Protein AF-A0A257LPZ4-F1 (afdb_monomer_lite)

Foldseek 3Di:
DDDDPVCVVVLCVQAVPDWDWDADPVGDIDIDRYDDDDWDQDPVRDTDDDPVNCVVQVPDDDWDWDDDPPDIDIHRPVVVVVVVVVVVPDDDPPVVVPPDD

Sequence (101 aa):
MTVPVRHRDALSSLCNNQLTLTKHSAGCLLVYLGSAVDVEIDSAARVLVPPELRAFAKLDKELCLVGMGSRLELWDAEQHQAQEQATLVSAMPDVVQNFVL

Secondary structure (DSSP, 8-state):
-PPPHHHHHHHHHHHTT-EEEEE-TTSPEEEEES-----PBPTTS-B---HHHHHHTT--S-EEEEEETTEEEEEEHHHHHHHHHHHHHSPPPHHHHT---

Structure (mmCIF, N/CA/C/O backbone):
data_AF-A0A257LPZ4-F1
#
_entry.id   AF-A0A257LPZ4-F1
#
loop_
_atom_site.group_PDB
_atom_site.id
_atom_site.type_symbol
_atom_site.label_atom_id
_atom_site.label_alt_id
_atom_site.label_comp_id
_atom_site.label_asym_id
_atom_site.label_entity_id
_atom_site.label_seq_id
_atom_site.pdbx_PDB_ins_code
_atom_site.Cartn_x
_atom_site.Cartn_y
_atom_site.Cartn_z
_atom_site.occupancy
_atom_site.B_iso_or_equiv
_atom_site.auth_seq_id
_atom_site.auth_comp_id
_atom_site.auth_asym_id
_atom_site.auth_atom_id
_atom_site.pdbx_PDB_model_num
ATOM 1 N N . MET A 1 1 ? 11.683 -15.162 -20.436 1.00 46.94 1 MET A N 1
ATOM 2 C CA . MET A 1 1 ? 12.662 -14.065 -20.268 1.00 46.94 1 MET A CA 1
ATOM 3 C C . MET A 1 1 ? 13.366 -14.301 -18.937 1.00 46.94 1 MET A C 1
ATOM 5 O O . MET A 1 1 ? 12.669 -14.498 -17.952 1.00 46.94 1 MET A O 1
ATOM 9 N N . THR A 1 2 ? 14.696 -14.403 -18.906 1.00 47.06 2 THR A N 1
ATOM 10 C CA . THR A 1 2 ? 15.437 -14.840 -17.707 1.00 47.06 2 THR A CA 1
ATOM 11 C C . THR A 1 2 ? 16.035 -13.634 -16.995 1.00 47.06 2 THR A C 1
ATOM 13 O O . THR A 1 2 ? 16.785 -12.872 -17.600 1.00 47.06 2 THR A O 1
ATOM 16 N N . VAL A 1 3 ? 15.713 -13.460 -15.713 1.00 57.12 3 VAL A N 1
ATOM 17 C CA . VAL A 1 3 ? 16.324 -12.426 -14.868 1.00 57.12 3 VAL A CA 1
ATOM 18 C C . VAL A 1 3 ? 17.822 -12.737 -14.692 1.00 57.12 3 VAL A C 1
ATOM 20 O O . VAL A 1 3 ? 18.156 -13.883 -14.372 1.00 57.12 3 VAL A O 1
ATOM 23 N N . PRO A 1 4 ? 18.737 -11.767 -14.898 1.00 58.62 4 PRO A N 1
ATOM 24 C CA . PRO A 1 4 ? 20.174 -11.981 -14.746 1.00 58.62 4 PRO A CA 1
ATOM 25 C C . PRO A 1 4 ? 20.534 -12.516 -13.355 1.00 58.62 4 PRO A C 1
ATOM 27 O O . PRO A 1 4 ? 20.117 -11.959 -12.341 1.00 58.62 4 PRO A O 1
ATOM 30 N N . VAL A 1 5 ? 21.369 -13.558 -13.310 1.00 60.56 5 VAL A N 1
ATOM 31 C CA . VAL A 1 5 ? 21.753 -14.275 -12.076 1.00 60.56 5 VAL A CA 1
ATOM 32 C C . VAL A 1 5 ? 22.313 -13.333 -11.004 1.00 60.56 5 VAL A C 1
ATOM 34 O O . VAL A 1 5 ? 21.985 -13.482 -9.835 1.00 60.56 5 VAL A O 1
ATOM 37 N N . ARG A 1 6 ? 23.047 -12.288 -11.410 1.00 67.31 6 ARG A N 1
ATOM 38 C CA . ARG A 1 6 ? 23.610 -11.259 -10.515 1.00 67.31 6 ARG A CA 1
ATOM 39 C C . ARG A 1 6 ? 22.583 -10.498 -9.663 1.00 67.31 6 ARG A C 1
ATOM 41 O O . ARG A 1 6 ? 22.969 -9.810 -8.728 1.00 67.31 6 ARG A O 1
ATOM 48 N N . HIS A 1 7 ? 21.301 -10.537 -10.019 1.00 63.47 7 HIS A N 1
ATOM 49 C CA . HIS A 1 7 ? 20.234 -9.851 -9.283 1.00 63.47 7 HIS A CA 1
ATOM 50 C C . HIS A 1 7 ? 19.235 -10.835 -8.674 1.00 63.47 7 HIS A C 1
ATOM 52 O O . HIS A 1 7 ? 18.332 -10.412 -7.964 1.00 63.47 7 HIS A O 1
ATOM 58 N N . ARG A 1 8 ? 19.402 -12.143 -8.919 1.00 65.69 8 ARG A N 1
ATOM 59 C CA . ARG A 1 8 ? 18.489 -13.186 -8.442 1.00 65.69 8 ARG A CA 1
ATOM 60 C C . ARG A 1 8 ? 18.439 -13.235 -6.920 1.00 65.69 8 ARG A C 1
ATOM 62 O O . ARG A 1 8 ? 17.343 -13.236 -6.381 1.00 65.69 8 ARG A O 1
ATOM 69 N N . ASP A 1 9 ? 19.588 -13.238 -6.253 1.00 66.12 9 ASP A N 1
ATOM 70 C CA . ASP A 1 9 ? 19.637 -13.389 -4.793 1.00 66.12 9 ASP A CA 1
ATOM 71 C C . ASP A 1 9 ? 19.072 -12.148 -4.088 1.00 66.12 9 ASP A C 1
ATOM 73 O O . ASP A 1 9 ? 18.276 -12.263 -3.159 1.00 66.12 9 ASP A O 1
ATOM 77 N N . ALA A 1 10 ? 19.382 -10.956 -4.610 1.00 66.19 10 ALA A N 1
ATOM 78 C CA . ALA A 1 10 ? 18.799 -9.702 -4.139 1.00 66.19 10 ALA A CA 1
ATOM 79 C C . ALA A 1 10 ? 17.276 -9.658 -4.355 1.00 66.19 10 ALA A C 1
ATOM 81 O O . ALA A 1 10 ? 16.540 -9.299 -3.444 1.00 66.19 10 ALA A O 1
ATOM 82 N N . LEU A 1 11 ? 16.783 -10.068 -5.528 1.00 62.06 11 LEU A N 1
ATOM 83 C CA . LEU A 1 11 ? 15.345 -10.107 -5.819 1.00 62.06 11 LEU A CA 1
ATOM 84 C C . LEU A 1 11 ? 14.618 -11.166 -4.986 1.00 62.06 11 LEU A C 1
ATOM 86 O O . LEU A 1 11 ? 13.534 -10.903 -4.480 1.00 62.06 11 LEU A O 1
ATOM 90 N N . SER A 1 12 ? 15.221 -12.338 -4.804 1.00 64.88 12 SER A N 1
ATOM 91 C CA . SER A 1 12 ? 14.677 -13.417 -3.978 1.00 64.88 12 SER A CA 1
ATOM 92 C C . SER A 1 12 ? 14.531 -12.971 -2.521 1.00 64.88 12 SER A C 1
ATOM 94 O O . SER A 1 12 ? 13.460 -13.142 -1.940 1.00 64.88 12 SER A O 1
ATOM 96 N N . SER A 1 13 ? 15.554 -12.298 -1.978 1.00 64.38 13 SER A N 1
ATOM 97 C CA . SER A 1 13 ? 15.537 -11.739 -0.622 1.00 64.38 13 SER A CA 1
ATOM 98 C C . SER A 1 13 ? 14.582 -10.555 -0.453 1.00 64.38 13 SER A C 1
ATOM 100 O O . SER A 1 13 ? 13.974 -10.429 0.603 1.00 64.38 13 SER A O 1
ATOM 102 N N . LEU A 1 14 ? 14.469 -9.665 -1.443 1.00 61.03 14 LEU A N 1
ATOM 103 C CA . LEU A 1 14 ? 13.615 -8.473 -1.349 1.00 61.03 14 LEU A CA 1
ATOM 104 C C . LEU A 1 14 ? 12.135 -8.787 -1.576 1.00 61.03 14 LEU A C 1
ATOM 106 O O . LEU A 1 14 ? 11.274 -8.067 -1.082 1.00 61.03 14 LEU A O 1
ATOM 110 N N . CYS A 1 15 ? 11.839 -9.839 -2.340 1.00 58.56 15 CYS A N 1
ATOM 111 C CA . CYS A 1 15 ? 10.492 -10.094 -2.844 1.00 58.56 15 CYS A CA 1
ATOM 112 C C . CYS A 1 15 ? 9.867 -11.377 -2.281 1.00 58.56 15 CYS A C 1
ATOM 114 O O . CYS A 1 15 ? 8.809 -11.774 -2.752 1.00 58.56 15 CYS A O 1
ATOM 116 N N . ASN A 1 16 ? 10.513 -12.070 -1.332 1.00 61.94 16 ASN A N 1
ATOM 117 C CA . ASN A 1 16 ? 10.081 -13.391 -0.845 1.00 61.94 16 ASN A CA 1
ATOM 118 C C . ASN A 1 16 ? 9.712 -14.356 -1.997 1.00 61.94 16 ASN A C 1
ATOM 120 O O . ASN A 1 16 ? 8.716 -15.073 -1.938 1.00 61.94 16 ASN A O 1
ATOM 124 N N . ASN A 1 17 ? 10.509 -14.359 -3.074 1.00 63.59 17 ASN A N 1
ATOM 125 C CA . ASN A 1 17 ? 10.248 -15.111 -4.315 1.00 63.59 17 ASN A CA 1
ATOM 126 C C . ASN A 1 17 ? 8.952 -14.776 -5.083 1.00 63.59 17 ASN A C 1
ATOM 128 O O . ASN A 1 17 ? 8.598 -15.505 -6.012 1.00 63.59 17 ASN A O 1
ATOM 132 N N . GLN A 1 18 ? 8.279 -13.670 -4.779 1.00 61.41 18 GLN A N 1
ATOM 133 C CA . GLN A 1 18 ? 7.052 -13.255 -5.453 1.00 61.41 18 GLN A CA 1
ATOM 134 C C . GLN A 1 18 ? 7.231 -11.880 -6.105 1.00 61.41 18 GLN A C 1
ATOM 136 O O . GLN A 1 18 ? 7.551 -10.902 -5.445 1.00 61.41 18 GLN A O 1
ATOM 141 N N . LEU A 1 19 ? 7.045 -11.802 -7.423 1.00 65.81 19 LEU A N 1
ATOM 142 C CA . LEU A 1 19 ? 7.176 -10.565 -8.197 1.00 65.81 19 LEU A CA 1
ATOM 143 C C . LEU A 1 19 ? 5.856 -10.270 -8.904 1.00 65.81 19 LEU A C 1
ATOM 145 O O . LEU A 1 19 ? 5.350 -11.134 -9.623 1.00 65.81 19 LEU A O 1
ATOM 149 N N . THR A 1 20 ? 5.345 -9.048 -8.760 1.00 67.69 20 THR A N 1
ATOM 150 C CA . THR A 1 20 ? 4.168 -8.582 -9.507 1.00 67.69 20 THR A CA 1
ATOM 151 C C . THR A 1 20 ? 4.613 -7.698 -10.669 1.00 67.69 20 THR A C 1
ATOM 153 O O . THR A 1 20 ? 5.415 -6.774 -10.503 1.00 67.69 20 THR A O 1
ATOM 156 N N . LEU A 1 21 ? 4.103 -8.003 -11.865 1.00 71.88 21 LEU A N 1
ATOM 157 C CA . LEU A 1 21 ? 4.384 -7.278 -13.103 1.00 71.88 21 LEU A CA 1
ATOM 158 C C . LEU A 1 21 ? 3.119 -6.579 -13.597 1.00 71.88 21 LEU A C 1
ATOM 160 O O . LEU A 1 21 ? 2.114 -7.243 -13.838 1.00 71.88 21 LEU A O 1
ATOM 164 N N . THR A 1 22 ? 3.203 -5.271 -13.835 1.00 68.62 22 THR A N 1
ATOM 165 C CA . THR A 1 22 ? 2.087 -4.465 -14.359 1.00 68.62 22 THR A CA 1
ATOM 166 C C . THR A 1 22 ? 2.521 -3.658 -15.577 1.00 68.62 22 THR A C 1
ATOM 168 O O . THR A 1 22 ? 3.659 -3.199 -15.669 1.00 68.62 22 THR A O 1
ATOM 171 N N . LYS A 1 23 ? 1.613 -3.470 -16.542 1.00 74.94 23 LYS A N 1
ATOM 172 C CA . LYS A 1 23 ? 1.856 -2.616 -17.714 1.00 74.94 23 LYS A CA 1
ATOM 173 C C . LYS A 1 23 ? 1.783 -1.135 -17.336 1.00 74.94 23 LYS A C 1
ATOM 175 O O . LYS A 1 23 ? 0.841 -0.706 -16.675 1.00 74.94 23 LYS A O 1
ATOM 180 N N . HIS A 1 24 ? 2.735 -0.345 -17.813 1.00 75.50 24 HIS A N 1
ATOM 181 C CA . HIS A 1 24 ? 2.697 1.109 -17.715 1.00 75.50 24 HIS A CA 1
ATOM 182 C C . HIS A 1 24 ? 2.139 1.728 -19.003 1.00 75.50 24 HIS A C 1
ATOM 184 O O . HIS A 1 24 ? 2.371 1.215 -20.100 1.00 75.50 24 HIS A O 1
ATOM 190 N N . SER A 1 25 ? 1.457 2.870 -18.895 1.00 70.06 25 SER A N 1
ATOM 191 C CA . SER A 1 25 ? 0.884 3.594 -20.044 1.00 70.06 25 SER A CA 1
ATOM 192 C C . SER A 1 25 ? 1.938 4.092 -21.041 1.00 70.06 25 SER A C 1
ATOM 194 O O . SER A 1 25 ? 1.648 4.217 -22.225 1.00 70.06 25 SER A O 1
ATOM 196 N N . ALA A 1 26 ? 3.180 4.298 -20.591 1.00 79.88 26 ALA A N 1
ATOM 197 C CA . ALA A 1 26 ? 4.313 4.662 -21.448 1.00 79.88 26 ALA A CA 1
ATOM 198 C C . ALA A 1 26 ? 4.928 3.476 -22.226 1.00 79.88 26 ALA A C 1
ATOM 200 O O . ALA A 1 26 ? 5.955 3.643 -22.877 1.00 79.88 26 ALA A O 1
ATOM 201 N N . GLY A 1 27 ? 4.347 2.272 -22.141 1.00 76.88 27 GLY A N 1
ATOM 202 C CA . GLY A 1 27 ? 4.808 1.097 -22.890 1.00 76.88 27 GLY A CA 1
ATOM 203 C C . GLY A 1 27 ? 5.934 0.290 -22.230 1.00 76.88 27 GLY A C 1
ATOM 204 O O . GLY A 1 27 ? 6.498 -0.594 -22.870 1.00 76.88 27 GLY A O 1
ATOM 205 N N . CYS A 1 28 ? 6.261 0.553 -20.961 1.00 72.38 28 CYS A N 1
ATOM 206 C CA . CYS A 1 28 ? 7.182 -0.266 -20.166 1.00 72.38 28 CYS A CA 1
ATOM 207 C C . CYS A 1 28 ? 6.433 -1.216 -19.209 1.00 72.38 28 CYS A C 1
ATOM 209 O O . CYS A 1 28 ? 5.241 -1.051 -18.950 1.00 72.38 28 CYS A O 1
ATOM 211 N N . LEU A 1 29 ? 7.134 -2.227 -18.685 1.00 72.00 29 LEU A N 1
ATOM 212 C CA . LEU A 1 29 ? 6.642 -3.083 -17.601 1.00 72.00 29 LEU A CA 1
ATOM 213 C C . LEU A 1 29 ? 7.177 -2.561 -16.264 1.00 72.00 29 LEU A C 1
ATOM 215 O O . LEU A 1 29 ? 8.386 -2.382 -16.112 1.00 72.00 29 LEU A O 1
ATOM 219 N N . LEU A 1 30 ? 6.282 -2.341 -15.304 1.00 69.00 30 LEU A N 1
ATOM 220 C CA . LEU A 1 30 ? 6.629 -2.080 -13.913 1.00 69.00 30 LEU A CA 1
ATOM 221 C C . LEU A 1 30 ? 6.813 -3.406 -13.186 1.00 69.00 30 LEU A C 1
ATOM 223 O O . LEU A 1 30 ? 5.970 -4.298 -13.277 1.00 69.00 30 LEU A O 1
ATOM 227 N N . VAL A 1 31 ? 7.917 -3.505 -12.453 1.00 68.56 31 VAL A N 1
ATOM 228 C CA . VAL A 1 31 ? 8.190 -4.599 -11.526 1.00 68.56 31 VAL A CA 1
ATOM 229 C C . VAL A 1 31 ? 7.993 -4.044 -10.125 1.00 68.56 31 VAL A C 1
ATOM 231 O O . VAL A 1 31 ? 8.763 -3.184 -9.697 1.00 68.56 31 VAL A O 1
ATOM 234 N N . TYR A 1 32 ? 6.965 -4.512 -9.424 1.00 68.12 32 TYR A N 1
ATOM 235 C CA . TYR A 1 32 ? 6.756 -4.158 -8.026 1.00 68.12 32 TYR A CA 1
ATOM 236 C C . TYR A 1 32 ? 7.507 -5.156 -7.144 1.00 68.12 32 TYR A C 1
ATOM 238 O O . TYR A 1 32 ? 7.324 -6.370 -7.252 1.00 68.12 32 TYR A O 1
ATOM 246 N N . LEU A 1 33 ? 8.401 -4.625 -6.310 1.00 61.38 33 LEU A N 1
ATOM 247 C CA . LEU A 1 33 ? 9.168 -5.383 -5.327 1.00 61.38 33 LEU A CA 1
ATOM 248 C C . LEU A 1 33 ? 8.333 -5.436 -4.040 1.00 61.38 33 LEU A C 1
ATOM 250 O O . LEU A 1 33 ? 8.190 -4.418 -3.366 1.00 61.38 33 LEU A O 1
ATOM 254 N N . GLY A 1 34 ? 7.741 -6.595 -3.743 1.00 63.12 34 GLY A N 1
ATOM 255 C CA . GLY A 1 34 ? 6.844 -6.798 -2.600 1.00 63.12 34 GLY A CA 1
ATOM 256 C C . GLY A 1 34 ? 5.471 -7.351 -2.999 1.00 63.12 34 GLY A C 1
ATOM 257 O O . GLY A 1 34 ? 5.182 -7.539 -4.179 1.00 63.12 34 GLY A O 1
ATOM 258 N N . SER A 1 35 ? 4.626 -7.631 -2.001 1.00 64.88 35 SER A N 1
ATOM 259 C CA . SER A 1 35 ? 3.268 -8.140 -2.222 1.00 64.88 35 SER A CA 1
ATOM 260 C C . SER A 1 35 ? 2.405 -7.030 -2.835 1.00 64.88 35 SER A C 1
ATOM 262 O O . SER A 1 35 ? 2.172 -5.997 -2.211 1.00 64.88 35 SER A O 1
ATOM 264 N N . ALA A 1 36 ? 1.986 -7.201 -4.088 1.00 70.56 36 ALA A N 1
ATOM 265 C CA . ALA A 1 36 ? 1.121 -6.266 -4.799 1.00 70.56 36 ALA A CA 1
ATOM 266 C C . ALA A 1 36 ? -0.028 -7.044 -5.436 1.00 70.56 36 ALA A C 1
ATOM 268 O O . ALA A 1 36 ? 0.195 -8.060 -6.100 1.00 70.56 36 ALA A O 1
ATOM 269 N N . VAL A 1 37 ? -1.247 -6.564 -5.205 1.00 71.88 37 VAL A N 1
ATOM 270 C CA . VAL A 1 37 ? -2.490 -7.232 -5.585 1.00 71.88 37 VAL A CA 1
ATOM 271 C C . VAL A 1 37 ? -3.369 -6.226 -6.310 1.00 71.88 37 VAL A C 1
ATOM 273 O O . VAL A 1 37 ? -3.588 -5.125 -5.804 1.00 71.88 37 VAL A O 1
ATOM 276 N N . ASP A 1 38 ? -3.879 -6.615 -7.475 1.00 76.56 38 ASP A N 1
ATOM 277 C CA . ASP A 1 38 ? -4.910 -5.845 -8.161 1.00 76.56 38 ASP A CA 1
ATOM 278 C C . ASP A 1 38 ? -6.216 -5.944 -7.366 1.00 76.56 38 ASP A C 1
ATOM 280 O O . ASP A 1 38 ? -6.683 -7.033 -7.028 1.00 76.56 38 ASP A O 1
ATOM 284 N N . VAL A 1 39 ? -6.798 -4.791 -7.055 1.00 79.81 39 VAL A N 1
ATOM 285 C CA . VAL A 1 39 ? -8.047 -4.677 -6.302 1.00 79.81 39 VAL A CA 1
ATOM 286 C C . VAL A 1 39 ? -9.012 -3.787 -7.067 1.00 79.81 39 VAL A C 1
ATOM 288 O O . VAL A 1 39 ? -8.638 -2.723 -7.560 1.00 79.81 39 VAL A O 1
ATOM 291 N N . GLU A 1 40 ? -10.261 -4.228 -7.178 1.00 82.62 40 GLU A N 1
ATOM 292 C CA . GLU A 1 40 ? -11.317 -3.437 -7.802 1.00 82.62 40 GLU A CA 1
ATOM 293 C C . GLU A 1 40 ? -11.967 -2.504 -6.778 1.00 82.62 40 GLU A C 1
ATOM 295 O O . GLU A 1 40 ? -12.122 -2.841 -5.601 1.00 82.62 40 GLU A O 1
ATOM 300 N N . ILE A 1 41 ? -12.356 -1.321 -7.249 1.00 87.00 41 ILE A N 1
ATOM 301 C CA . ILE A 1 41 ? -13.196 -0.400 -6.489 1.00 87.00 41 ILE A CA 1
ATOM 302 C C . ILE A 1 41 ? -14.639 -0.873 -6.656 1.00 87.00 41 ILE A C 1
ATOM 304 O O . ILE A 1 41 ? -15.134 -0.974 -7.780 1.00 87.00 41 ILE A O 1
ATOM 308 N N . ASP A 1 42 ? -15.309 -1.168 -5.545 1.00 88.88 42 ASP A N 1
ATOM 309 C CA . ASP A 1 42 ? -16.702 -1.605 -5.584 1.00 88.88 42 ASP A CA 1
ATOM 310 C C . ASP A 1 42 ? -17.660 -0.455 -5.954 1.00 88.88 42 ASP A C 1
ATOM 312 O O . ASP A 1 42 ? -17.296 0.722 -6.019 1.00 88.88 42 ASP A O 1
ATOM 316 N N . SER A 1 43 ? -18.936 -0.778 -6.172 1.00 90.12 43 SER A N 1
ATOM 317 C CA . SER A 1 43 ? -19.964 0.215 -6.514 1.00 90.12 43 SER A CA 1
ATOM 318 C C . SER A 1 43 ? -20.222 1.262 -5.420 1.00 90.12 43 SER A C 1
ATOM 320 O O . SER A 1 43 ? -20.927 2.236 -5.668 1.00 90.12 43 SER A O 1
ATOM 322 N N . ALA A 1 44 ? -19.695 1.057 -4.211 1.00 93.00 44 ALA A N 1
ATOM 323 C CA . ALA A 1 44 ? -19.768 1.989 -3.092 1.00 93.00 44 ALA A CA 1
ATOM 324 C C . ALA A 1 44 ? -18.469 2.802 -2.923 1.00 93.00 44 ALA A C 1
ATOM 326 O O . ALA A 1 44 ? -18.284 3.437 -1.886 1.00 93.00 44 ALA A O 1
ATOM 327 N N . ALA A 1 45 ? -17.586 2.793 -3.929 1.00 84.12 45 ALA A N 1
ATOM 328 C CA . ALA A 1 45 ? -16.290 3.466 -3.920 1.00 84.12 45 ALA A CA 1
ATOM 329 C C . ALA A 1 45 ? -15.335 2.976 -2.813 1.00 84.12 45 ALA A C 1
ATOM 331 O O . ALA A 1 45 ? -14.511 3.743 -2.311 1.00 84.12 45 ALA A O 1
ATOM 332 N N . ARG A 1 46 ? -15.426 1.697 -2.426 1.00 89.25 46 ARG A N 1
ATOM 333 C CA . ARG A 1 46 ? -14.545 1.077 -1.425 1.00 89.25 46 ARG A CA 1
ATOM 334 C C . ARG A 1 46 ? -13.536 0.152 -2.089 1.00 89.25 46 ARG A C 1
ATOM 336 O O . ARG A 1 46 ? -13.825 -0.483 -3.100 1.00 89.25 46 ARG A O 1
ATOM 343 N N . VAL A 1 47 ? -12.373 0.029 -1.457 1.00 88.06 47 VAL A N 1
ATOM 344 C CA . VAL A 1 47 ? -11.323 -0.925 -1.827 1.00 88.06 47 VAL A CA 1
ATOM 345 C C . VAL A 1 47 ? -11.119 -1.893 -0.673 1.00 88.06 47 VAL A C 1
ATOM 347 O O . VAL A 1 47 ? -10.932 -1.474 0.471 1.00 88.06 47 VAL A O 1
ATOM 350 N N . LEU A 1 48 ? -11.138 -3.193 -0.962 1.00 87.75 48 LEU A N 1
ATOM 351 C CA . LEU A 1 48 ? -10.839 -4.211 0.038 1.00 87.75 48 LEU A CA 1
ATOM 352 C C . LEU A 1 48 ? -9.331 -4.450 0.088 1.00 87.75 48 LEU A C 1
ATOM 354 O O . LEU A 1 48 ? -8.764 -5.063 -0.811 1.00 87.75 48 LEU A O 1
ATOM 358 N N . VAL A 1 49 ? -8.683 -3.977 1.152 1.00 87.81 49 VAL A N 1
ATOM 359 C CA . VAL A 1 49 ? -7.244 -4.189 1.341 1.00 87.81 49 VAL A CA 1
ATOM 360 C C . VAL A 1 49 ? -6.995 -5.637 1.799 1.00 87.81 49 VAL A C 1
ATOM 362 O O . VAL A 1 49 ? -7.508 -6.040 2.857 1.00 87.81 49 VAL A O 1
ATOM 365 N N . PRO A 1 50 ? -6.205 -6.432 1.050 1.00 87.06 50 PRO A N 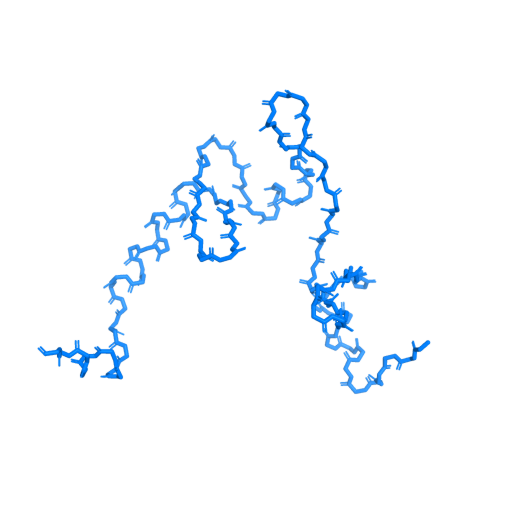1
ATOM 366 C CA . PRO A 1 50 ? -5.854 -7.795 1.432 1.00 87.06 50 PRO A CA 1
ATOM 367 C C . PRO A 1 50 ? -5.280 -7.866 2.859 1.00 87.06 50 PRO A C 1
ATOM 369 O O . PRO A 1 50 ? -4.511 -6.982 3.246 1.00 87.06 50 PRO A O 1
ATOM 372 N N . PRO A 1 51 ? -5.621 -8.898 3.658 1.00 86.38 51 PRO A N 1
ATOM 373 C CA . PRO A 1 51 ? -5.150 -9.023 5.041 1.00 86.38 51 PRO A CA 1
ATOM 374 C C . PRO A 1 51 ? -3.625 -8.946 5.188 1.00 86.38 51 PRO A C 1
ATOM 376 O O . PRO A 1 51 ? -3.135 -8.331 6.127 1.00 86.38 51 PRO A O 1
ATOM 379 N N . GLU A 1 52 ? -2.882 -9.520 4.242 1.00 82.38 52 GLU A N 1
ATOM 380 C CA . GLU A 1 52 ? -1.415 -9.501 4.231 1.00 82.38 52 GLU A CA 1
ATOM 381 C C . GLU A 1 52 ? -0.858 -8.077 4.100 1.00 82.38 52 GLU A C 1
ATOM 383 O O . GLU A 1 52 ? 0.060 -7.702 4.827 1.00 82.38 52 GLU A O 1
ATOM 388 N N . LEU A 1 53 ? -1.461 -7.254 3.233 1.00 84.62 53 LEU A N 1
ATOM 389 C CA . LEU A 1 53 ? -1.074 -5.852 3.049 1.00 84.62 53 LEU A CA 1
ATOM 390 C C . LEU A 1 53 ? -1.465 -4.996 4.254 1.00 84.62 53 LEU A C 1
ATOM 392 O O . LEU A 1 53 ? -0.690 -4.135 4.667 1.00 84.62 53 LEU A O 1
ATOM 396 N N . ARG A 1 54 ? -2.624 -5.275 4.869 1.00 87.56 54 ARG A N 1
ATOM 397 C CA . ARG A 1 54 ? -3.024 -4.636 6.134 1.00 87.56 54 ARG A CA 1
ATOM 398 C C . ARG A 1 54 ? -2.042 -4.947 7.258 1.00 87.56 54 ARG A C 1
ATOM 400 O O . ARG A 1 54 ? -1.651 -4.035 7.976 1.00 87.56 54 ARG A O 1
ATOM 407 N N . ALA A 1 55 ? -1.621 -6.206 7.388 1.00 85.44 55 ALA A N 1
ATOM 408 C CA . ALA A 1 55 ? -0.650 -6.620 8.397 1.00 85.44 55 ALA A CA 1
ATOM 409 C C . ALA A 1 55 ? 0.730 -5.990 8.156 1.00 85.44 55 ALA A C 1
ATOM 411 O O . ALA A 1 55 ? 1.352 -5.503 9.098 1.00 85.44 55 ALA A O 1
ATOM 412 N N . PHE A 1 56 ? 1.186 -5.952 6.899 1.00 83.94 56 PHE A N 1
ATOM 413 C CA . PHE A 1 56 ? 2.454 -5.327 6.521 1.00 83.94 56 PHE A CA 1
ATOM 414 C C . PHE A 1 56 ? 2.487 -3.831 6.862 1.00 83.94 56 PHE A C 1
ATOM 416 O O . PHE A 1 56 ? 3.414 -3.373 7.528 1.00 83.94 56 PHE A O 1
ATOM 423 N N . ALA A 1 57 ? 1.456 -3.086 6.453 1.00 84.56 57 ALA A N 1
ATOM 424 C CA . ALA A 1 57 ? 1.339 -1.651 6.713 1.00 84.56 57 ALA A CA 1
ATOM 425 C C . ALA A 1 57 ? 0.793 -1.326 8.118 1.00 84.56 57 ALA A C 1
ATOM 427 O O . ALA A 1 57 ? 0.601 -0.157 8.441 1.00 84.56 57 ALA A O 1
ATOM 428 N N . LYS A 1 58 ? 0.553 -2.351 8.956 1.00 87.69 58 LYS A N 1
ATOM 429 C CA . LYS A 1 58 ? 0.019 -2.239 10.325 1.00 87.69 58 LYS A CA 1
ATOM 430 C C . LYS A 1 58 ? -1.240 -1.361 10.406 1.00 87.69 58 LYS A C 1
ATOM 432 O O . LYS A 1 58 ? -1.383 -0.560 11.322 1.00 87.69 58 LYS A O 1
ATOM 437 N N . LEU A 1 59 ? -2.137 -1.518 9.435 1.00 88.94 59 LEU A N 1
ATOM 438 C CA . LEU A 1 59 ? -3.398 -0.781 9.364 1.00 88.94 59 LEU A CA 1
ATOM 439 C C . LEU A 1 59 ? -4.378 -1.367 10.393 1.00 88.94 59 LEU A C 1
ATOM 441 O O . LEU A 1 59 ? -4.850 -2.491 10.197 1.00 88.94 59 LEU A O 1
ATOM 445 N N . ASP A 1 60 ? -4.670 -0.631 11.470 1.00 82.56 60 ASP A N 1
ATOM 446 C CA . ASP A 1 60 ? -5.569 -1.087 12.546 1.00 82.56 60 ASP A CA 1
ATOM 447 C C . ASP A 1 60 ? -6.853 -0.246 12.633 1.00 82.56 60 ASP A C 1
ATOM 449 O O . ASP A 1 60 ? -7.894 -0.648 12.108 1.00 82.56 60 ASP A O 1
ATOM 453 N N . LYS A 1 61 ? -6.788 0.929 13.274 1.00 81.56 61 LYS A N 1
ATOM 454 C CA . LYS A 1 61 ? -7.980 1.719 13.626 1.00 81.56 61 LYS A CA 1
ATOM 455 C C . LYS A 1 61 ? -8.186 2.929 12.736 1.00 81.56 61 LYS A C 1
ATOM 457 O O . LYS A 1 61 ? -9.172 2.997 12.006 1.00 81.56 61 LYS A O 1
ATOM 462 N N . GLU A 1 62 ? -7.284 3.897 12.841 1.00 89.56 62 GLU A N 1
ATOM 463 C CA . GLU A 1 62 ? -7.393 5.159 12.123 1.00 89.56 62 GLU A CA 1
ATOM 464 C C . GLU A 1 62 ? -6.419 5.158 10.961 1.00 89.56 62 GLU A C 1
ATOM 466 O O . GLU A 1 62 ? -5.212 5.006 11.131 1.00 89.56 62 GLU A O 1
ATOM 471 N N . LEU A 1 63 ? -6.969 5.300 9.761 1.00 90.19 63 LEU A N 1
ATOM 472 C CA . LEU A 1 63 ? -6.200 5.303 8.530 1.00 90.19 63 LEU A CA 1
ATOM 473 C C . LEU A 1 63 ? -6.189 6.712 7.959 1.00 90.19 63 LEU A C 1
ATOM 475 O O . LEU A 1 63 ? -7.222 7.388 7.956 1.00 90.19 63 LEU A O 1
ATOM 479 N N . C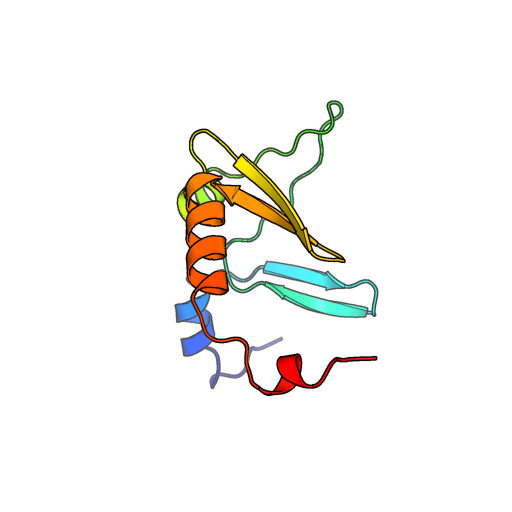YS A 1 64 ? -5.052 7.131 7.419 1.00 90.38 64 CYS A N 1
ATOM 480 C CA . CYS A 1 64 ? -4.965 8.352 6.635 1.00 90.38 64 CYS A CA 1
ATOM 481 C C . CYS A 1 64 ? -4.616 8.034 5.179 1.00 90.38 64 CYS A C 1
ATOM 483 O O . CYS A 1 64 ? -3.858 7.112 4.867 1.00 90.38 64 CYS A O 1
ATOM 485 N N . LEU A 1 65 ? -5.230 8.799 4.279 1.00 89.06 65 LEU A N 1
ATOM 486 C CA . LEU A 1 65 ? -4.986 8.723 2.848 1.00 89.06 65 LEU A CA 1
ATOM 487 C C . LEU A 1 65 ? -4.248 9.988 2.426 1.00 89.06 65 LEU A C 1
ATOM 489 O O . LEU A 1 65 ? -4.775 11.093 2.564 1.00 89.06 65 LEU A O 1
ATOM 493 N N . VAL A 1 66 ? -3.039 9.822 1.905 1.00 87.06 66 VAL A N 1
ATOM 494 C CA . VAL A 1 66 ? -2.140 10.926 1.569 1.00 87.06 66 VAL A CA 1
ATOM 495 C C . VAL A 1 66 ? -1.951 10.982 0.061 1.00 87.06 66 VAL A C 1
ATOM 497 O O . VAL A 1 66 ? -1.624 9.986 -0.586 1.00 87.06 66 VAL A O 1
ATOM 500 N N . GLY A 1 67 ? -2.181 12.157 -0.521 1.00 85.00 67 GLY A N 1
ATOM 501 C CA . GLY A 1 67 ? -1.983 12.394 -1.947 1.00 85.00 67 GLY A CA 1
ATOM 502 C C . GLY A 1 67 ? -0.532 12.725 -2.270 1.00 85.00 67 GLY A C 1
ATOM 503 O O . GLY A 1 67 ? -0.030 13.766 -1.858 1.00 85.00 67 GLY A O 1
ATOM 504 N N . MET A 1 68 ? 0.123 11.878 -3.063 1.00 81.88 68 MET A N 1
ATOM 505 C CA . MET A 1 68 ? 1.507 12.055 -3.505 1.00 81.88 68 MET A CA 1
ATOM 506 C C . MET A 1 68 ? 1.592 12.176 -5.024 1.00 81.88 68 MET A C 1
ATOM 508 O O . MET A 1 68 ? 2.057 11.280 -5.732 1.00 81.88 68 MET A O 1
ATOM 512 N N . GLY A 1 69 ? 1.118 13.317 -5.531 1.00 83.06 69 GLY A N 1
ATOM 513 C CA . GLY A 1 69 ? 1.143 13.666 -6.952 1.00 83.06 69 GLY A CA 1
ATOM 514 C C . GLY A 1 69 ? 0.308 12.710 -7.806 1.00 83.06 69 GLY A C 1
ATOM 515 O O . GLY A 1 69 ? -0.865 12.962 -8.050 1.00 83.06 69 GLY A O 1
ATOM 516 N N . SER A 1 70 ? 0.924 11.620 -8.267 1.00 78.44 70 SER A N 1
ATOM 517 C CA . SER A 1 70 ? 0.298 10.596 -9.118 1.00 78.44 70 SER A CA 1
ATOM 518 C C . SER A 1 70 ? -0.106 9.316 -8.378 1.00 78.44 70 SER A C 1
ATOM 520 O O . SER A 1 70 ? -0.673 8.417 -8.997 1.00 78.44 70 SER A O 1
ATOM 522 N N . ARG A 1 71 ? 0.163 9.216 -7.069 1.00 76.12 71 ARG A N 1
ATOM 523 C CA . ARG A 1 71 ? -0.244 8.073 -6.241 1.00 76.12 71 ARG A CA 1
ATOM 524 C C . ARG A 1 71 ? -0.955 8.518 -4.973 1.00 76.12 71 ARG A C 1
ATOM 526 O O . ARG A 1 71 ? -0.737 9.624 -4.485 1.00 76.12 71 ARG A O 1
ATOM 533 N N . LEU A 1 72 ? -1.772 7.624 -4.437 1.00 81.75 72 LEU A N 1
ATOM 534 C CA . LEU A 1 72 ? -2.320 7.732 -3.094 1.00 81.75 72 LEU A CA 1
ATOM 535 C C . LEU A 1 72 ? -1.564 6.763 -2.194 1.00 81.75 72 LEU A C 1
ATOM 537 O O . LEU A 1 72 ? -1.281 5.634 -2.599 1.00 81.75 72 LEU A O 1
ATOM 541 N N . GLU A 1 73 ? -1.245 7.204 -0.989 1.00 86.38 73 GLU A N 1
ATOM 542 C CA . GLU A 1 73 ? -0.628 6.372 0.031 1.00 86.38 73 GLU A CA 1
ATOM 543 C C . GLU A 1 73 ? -1.617 6.160 1.167 1.00 86.38 73 GLU A C 1
ATOM 545 O O . GLU A 1 73 ? -2.233 7.109 1.649 1.00 86.38 73 GLU A O 1
ATOM 550 N N . LEU A 1 74 ? -1.781 4.904 1.566 1.00 88.56 74 LEU A N 1
ATOM 551 C CA . LEU A 1 74 ? -2.617 4.520 2.690 1.00 88.56 74 LEU A CA 1
ATOM 552 C C . LEU A 1 74 ? -1.712 4.206 3.874 1.00 88.56 74 LEU A C 1
ATOM 554 O O . LEU A 1 74 ? -0.865 3.316 3.782 1.00 88.56 74 LEU A O 1
ATOM 558 N N . TRP A 1 75 ? -1.922 4.916 4.973 1.00 88.88 75 TRP A N 1
ATOM 559 C CA . TRP A 1 75 ? -1.113 4.805 6.175 1.00 88.88 75 TRP A CA 1
ATOM 560 C C . TRP A 1 75 ? -1.987 4.566 7.401 1.00 88.88 75 TRP A C 1
ATOM 562 O O . TRP A 1 75 ? -3.156 4.950 7.440 1.00 88.88 75 TRP A O 1
ATOM 572 N N . ASP A 1 76 ? -1.387 3.968 8.423 1.00 92.88 76 ASP A N 1
ATOM 573 C CA . ASP A 1 76 ? -1.859 4.109 9.795 1.00 92.88 76 ASP A CA 1
ATOM 574 C C . ASP A 1 76 ? -1.596 5.551 10.267 1.00 92.88 76 ASP A C 1
ATOM 576 O O . ASP A 1 76 ? -0.502 6.091 10.061 1.00 92.88 76 ASP A O 1
ATOM 580 N N . ALA A 1 77 ? -2.610 6.196 10.846 1.00 89.69 77 ALA A N 1
ATOM 581 C CA . ALA A 1 77 ? -2.578 7.627 11.138 1.00 89.69 77 ALA A CA 1
ATOM 582 C C . ALA A 1 77 ? -1.487 7.996 12.157 1.00 89.69 77 ALA A C 1
ATOM 584 O O . ALA A 1 77 ? -0.777 8.986 11.963 1.00 89.69 77 ALA A O 1
ATOM 585 N N . GLU A 1 78 ? -1.306 7.181 13.201 1.00 89.88 78 GLU A N 1
ATOM 586 C CA . GLU A 1 78 ? -0.280 7.411 14.224 1.00 89.88 78 GLU A CA 1
ATOM 587 C C . GLU A 1 78 ? 1.128 7.263 13.638 1.00 89.88 78 GLU A C 1
ATOM 589 O O . GLU A 1 78 ? 1.998 8.108 13.876 1.00 89.88 78 GLU A O 1
ATOM 594 N N . GLN A 1 79 ? 1.355 6.227 12.823 1.00 87.88 79 GLN A N 1
ATOM 595 C CA . GLN A 1 79 ? 2.640 6.037 12.144 1.00 87.88 79 GLN A CA 1
ATOM 596 C C . GLN A 1 79 ? 2.972 7.182 11.192 1.00 87.88 79 GLN A C 1
ATOM 598 O O . GLN A 1 79 ? 4.113 7.649 11.191 1.00 87.88 79 GLN A O 1
ATOM 603 N N . HIS A 1 80 ? 1.999 7.656 10.412 1.00 87.06 80 HIS A N 1
ATOM 604 C CA . HIS A 1 80 ? 2.217 8.792 9.521 1.00 87.06 80 HIS A CA 1
ATOM 605 C C . HIS A 1 80 ? 2.588 10.051 10.309 1.00 87.06 80 HIS A C 1
ATOM 607 O O . HIS A 1 80 ? 3.584 10.701 10.003 1.00 87.06 80 HIS A O 1
ATOM 613 N N . GLN A 1 81 ? 1.853 10.348 11.383 1.00 86.56 81 GLN A N 1
ATOM 614 C CA . GLN A 1 81 ? 2.118 11.518 12.216 1.00 86.56 81 GLN A CA 1
ATOM 615 C C . GLN A 1 81 ? 3.509 11.458 12.876 1.00 86.56 81 GLN A C 1
ATOM 617 O O . GLN A 1 81 ? 4.204 12.474 12.967 1.00 86.56 81 GLN A O 1
ATOM 622 N N . ALA A 1 82 ? 3.940 10.278 13.331 1.00 86.50 82 ALA A N 1
ATOM 623 C CA . ALA A 1 82 ? 5.283 10.081 13.874 1.00 86.50 82 ALA A CA 1
ATOM 624 C C . ALA A 1 82 ? 6.370 10.259 12.798 1.00 86.50 82 ALA A C 1
ATOM 626 O O . ALA A 1 82 ? 7.400 10.889 13.055 1.00 86.50 82 ALA A O 1
ATOM 627 N N . GLN A 1 83 ? 6.130 9.748 11.587 1.00 85.06 83 GLN A N 1
ATOM 628 C CA . GLN A 1 83 ? 7.042 9.874 10.450 1.00 85.06 83 GLN A CA 1
ATOM 629 C C . GLN A 1 83 ? 7.186 11.332 9.987 1.00 85.06 83 GLN A C 1
ATOM 631 O O . GLN A 1 83 ? 8.303 11.788 9.724 1.00 85.06 83 GLN A O 1
ATOM 636 N N . GLU A 1 84 ? 6.084 12.080 9.921 1.00 83.38 84 GLU A N 1
ATOM 637 C CA . GLU A 1 84 ? 6.096 13.514 9.621 1.00 83.38 84 GLU A CA 1
ATOM 638 C C . GLU A 1 84 ? 6.905 14.281 10.667 1.00 83.38 84 GLU A C 1
ATOM 640 O O . GLU A 1 84 ? 7.804 15.039 10.309 1.00 83.38 84 GLU A O 1
ATOM 645 N N . GLN A 1 85 ? 6.666 14.035 11.959 1.00 78.94 85 GLN A N 1
ATOM 646 C CA . GLN A 1 85 ? 7.430 14.671 13.037 1.00 78.94 85 GLN A CA 1
ATOM 647 C C . GLN A 1 85 ? 8.928 14.354 12.953 1.00 78.94 85 GLN A C 1
ATOM 649 O O . GLN A 1 85 ? 9.754 15.259 13.072 1.00 78.94 85 GLN A O 1
ATOM 654 N N . ALA A 1 86 ? 9.295 13.096 12.695 1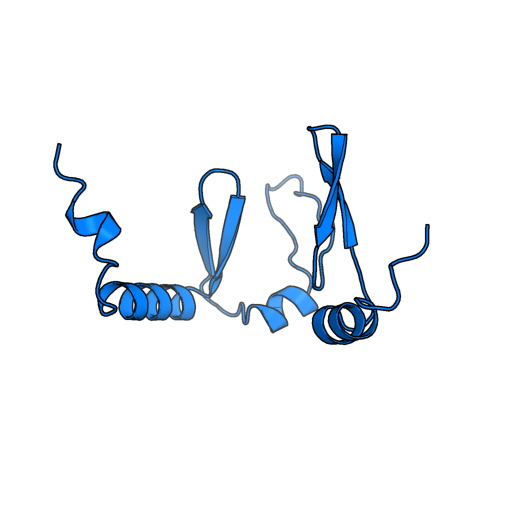.00 80.12 86 ALA A N 1
ATOM 655 C CA . ALA A 1 86 ? 10.693 12.707 12.514 1.00 80.12 86 ALA A CA 1
ATOM 656 C C . ALA A 1 86 ? 11.339 13.411 11.307 1.00 80.12 86 ALA A C 1
ATOM 658 O O . ALA A 1 86 ? 12.499 13.819 11.369 1.00 80.12 86 ALA A O 1
ATOM 659 N N . THR A 1 87 ? 10.578 13.592 10.226 1.00 76.31 87 THR A N 1
ATOM 660 C CA . THR A 1 87 ? 11.035 14.290 9.016 1.00 76.31 87 THR A CA 1
ATOM 661 C C . THR A 1 87 ? 11.201 15.790 9.263 1.00 76.31 87 THR A C 1
ATOM 663 O O . THR A 1 87 ? 12.188 16.365 8.820 1.00 76.31 87 THR A O 1
ATOM 666 N N . LEU A 1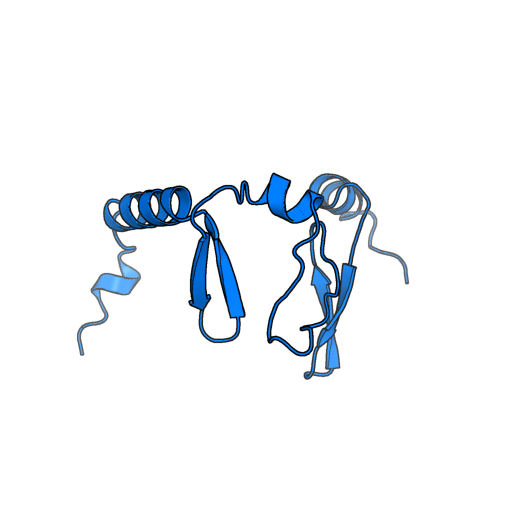 88 ? 10.290 16.414 10.016 1.00 70.88 88 LEU A N 1
ATOM 667 C CA . LEU A 1 88 ? 10.355 17.836 10.376 1.00 70.88 88 LEU A CA 1
ATOM 668 C C . LEU A 1 88 ? 11.541 18.169 11.292 1.00 70.88 88 LEU A C 1
ATOM 670 O O . LEU A 1 88 ? 12.088 19.266 11.215 1.00 70.88 88 LEU A O 1
ATOM 674 N N . VAL A 1 89 ? 11.933 17.236 12.165 1.00 68.50 89 VAL A N 1
ATOM 675 C CA . VAL A 1 89 ? 13.089 17.394 13.067 1.00 68.50 89 VAL A CA 1
ATOM 676 C C . VAL A 1 89 ? 14.414 17.090 12.352 1.00 68.50 89 VAL A C 1
ATOM 678 O O . VAL A 1 89 ? 15.477 17.535 12.791 1.00 68.50 89 VAL A O 1
ATOM 681 N N . SER A 1 90 ? 14.374 16.364 11.233 1.00 63.22 90 SER A N 1
ATOM 682 C CA . SER A 1 90 ? 15.540 16.149 10.378 1.00 63.22 90 SER A CA 1
ATOM 683 C C . SER A 1 90 ? 15.917 17.447 9.658 1.00 63.22 90 SER A C 1
ATOM 685 O O . SER A 1 90 ? 15.065 18.119 9.080 1.00 63.22 90 SER A O 1
ATOM 687 N N . ALA A 1 91 ? 17.200 17.821 9.686 1.00 59.94 91 ALA A N 1
ATOM 688 C CA . ALA A 1 91 ? 17.675 19.005 8.977 1.00 59.94 91 ALA A CA 1
ATOM 689 C C . ALA A 1 91 ? 17.373 18.869 7.476 1.00 59.94 91 ALA A C 1
ATOM 691 O O . ALA A 1 91 ? 17.787 17.897 6.838 1.00 59.94 91 ALA A O 1
ATOM 692 N N . MET A 1 92 ? 16.656 19.847 6.911 1.00 62.03 92 MET A N 1
ATOM 693 C CA . MET A 1 92 ? 16.413 19.899 5.471 1.00 62.03 92 MET A CA 1
ATOM 694 C C . MET A 1 92 ? 17.764 19.894 4.739 1.00 62.03 92 MET A C 1
ATOM 696 O O . MET A 1 92 ? 18.635 20.687 5.110 1.00 62.03 92 MET A O 1
ATOM 700 N N . PRO A 1 93 ? 17.957 19.046 3.711 1.00 60.78 93 PRO A N 1
ATOM 701 C CA . PRO A 1 93 ? 19.184 19.048 2.924 1.00 60.78 93 PRO A CA 1
ATOM 702 C C . PRO A 1 93 ? 19.467 20.456 2.394 1.00 60.78 93 PRO A C 1
ATOM 704 O O . PRO A 1 93 ? 18.546 21.105 1.893 1.00 60.78 93 PRO A O 1
ATOM 707 N N . ASP A 1 94 ? 20.724 20.905 2.447 1.00 60.38 94 ASP A N 1
ATOM 708 C CA . ASP A 1 94 ? 21.144 22.263 2.045 1.00 60.38 94 ASP A CA 1
ATOM 709 C C . ASP A 1 94 ? 20.611 22.690 0.662 1.00 60.38 94 ASP A C 1
ATOM 711 O O . ASP A 1 94 ? 20.360 23.867 0.413 1.00 60.38 94 ASP A O 1
ATOM 715 N N . VAL A 1 95 ? 20.357 21.729 -0.234 1.00 63.88 95 VAL A N 1
ATOM 716 C CA . VAL A 1 95 ? 19.792 21.964 -1.572 1.00 63.88 95 VAL A CA 1
ATOM 717 C C . VAL A 1 95 ? 18.406 22.624 -1.546 1.00 63.88 95 VAL A C 1
ATOM 719 O O . VAL A 1 95 ? 18.061 23.333 -2.488 1.00 63.88 95 VAL A O 1
ATOM 722 N N . VAL A 1 96 ? 17.613 22.408 -0.490 1.00 61.09 96 VAL A N 1
ATOM 723 C CA . VAL A 1 96 ? 16.252 22.955 -0.363 1.00 61.09 96 VAL A CA 1
ATOM 724 C C . VAL A 1 96 ? 16.270 24.371 0.223 1.00 61.09 96 VAL A C 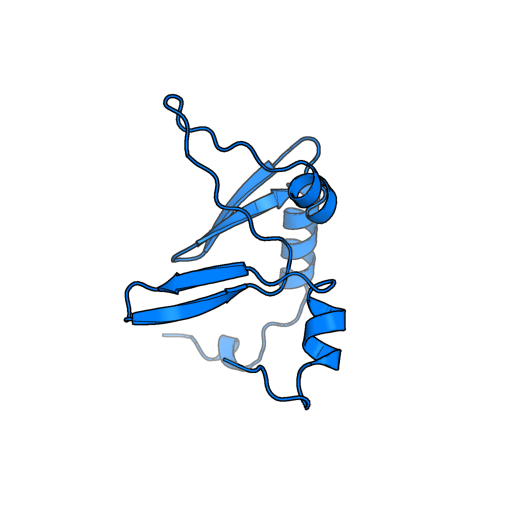1
ATOM 726 O O . VAL A 1 96 ? 15.392 25.169 -0.089 1.00 61.09 96 VAL A O 1
ATOM 729 N N . GLN A 1 97 ? 17.301 24.730 0.998 1.00 55.16 97 GLN A N 1
ATOM 730 C CA . GLN A 1 97 ? 17.426 26.065 1.601 1.00 55.16 97 GLN A CA 1
ATOM 731 C C . GLN A 1 97 ? 17.649 27.175 0.560 1.00 55.16 97 GLN A C 1
ATOM 733 O O . GLN A 1 97 ? 17.285 28.323 0.796 1.00 55.16 97 GLN A O 1
ATOM 738 N N . ASN A 1 98 ? 18.187 26.831 -0.615 1.00 55.62 98 ASN A N 1
ATOM 739 C CA . ASN A 1 98 ? 18.445 27.784 -1.698 1.00 55.62 98 ASN A CA 1
ATOM 740 C C . ASN A 1 98 ? 17.246 28.010 -2.639 1.00 55.62 98 ASN A C 1
ATOM 742 O O . ASN A 1 98 ? 17.382 28.731 -3.627 1.00 55.62 98 ASN A O 1
ATOM 746 N N . PHE A 1 99 ? 16.072 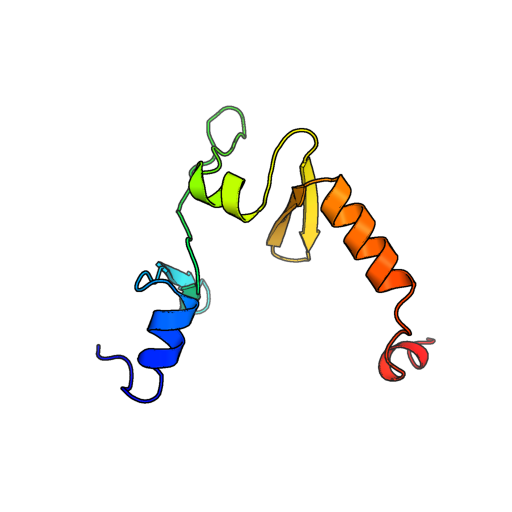27.438 -2.351 1.00 47.66 99 PHE A N 1
ATOM 747 C CA . PHE A 1 99 ? 14.832 27.756 -3.065 1.00 47.66 99 PHE A CA 1
ATOM 748 C C . PHE A 1 99 ? 14.114 28.937 -2.399 1.00 47.66 99 PHE A C 1
ATOM 750 O O . PHE A 1 99 ? 13.039 28.795 -1.822 1.00 47.66 99 PHE A O 1
ATOM 757 N N . VAL A 1 100 ? 14.717 30.121 -2.489 1.00 45.41 100 VAL A N 1
ATOM 758 C CA . VAL A 1 100 ? 14.010 31.393 -2.292 1.00 45.41 100 VAL A CA 1
ATOM 759 C C . VAL A 1 100 ? 13.881 32.027 -3.676 1.00 45.41 100 VAL A C 1
ATOM 761 O O . VAL A 1 100 ? 14.895 32.261 -4.332 1.00 45.41 100 VAL A O 1
ATOM 764 N N . LEU A 1 101 ? 12.641 32.212 -4.143 1.00 42.41 101 LEU A N 1
ATOM 765 C CA . LEU A 1 101 ? 12.329 33.019 -5.330 1.00 42.41 101 LEU A CA 1
ATOM 766 C C . LEU A 1 101 ? 12.479 34.510 -5.017 1.00 42.41 101 LEU A C 1
ATOM 768 O O . LEU A 1 101 ? 12.079 34.908 -3.898 1.00 42.41 101 LEU A O 1
#

pLDDT: mean 74.51, std 12.64, range [42.41, 93.0]

Radius of gyration: 18.11 Å; chains: 1; bounding box: 44×48×37 Å